Protein AF-A0A3C0FBU6-F1 (afdb_monomer)

Structure (mmCIF, N/CA/C/O backbone):
data_AF-A0A3C0FBU6-F1
#
_entry.id   AF-A0A3C0FBU6-F1
#
loop_
_atom_site.group_PDB
_atom_site.id
_atom_site.type_symbol
_atom_site.label_atom_id
_atom_site.label_alt_id
_atom_site.label_comp_id
_atom_site.label_asym_id
_atom_site.label_entity_id
_atom_site.label_seq_id
_atom_site.pdbx_PDB_ins_code
_atom_site.Cartn_x
_atom_site.Cartn_y
_atom_site.Cartn_z
_atom_site.occupancy
_atom_site.B_iso_or_equiv
_atom_site.auth_seq_id
_atom_site.auth_comp_id
_atom_site.auth_asym_id
_atom_site.auth_atom_id
_atom_site.pdbx_PDB_model_num
ATOM 1 N N . MET A 1 1 ? -13.086 -9.323 20.644 1.00 49.47 1 MET A N 1
ATOM 2 C CA . MET A 1 1 ? -12.479 -10.150 19.572 1.00 49.47 1 MET A CA 1
ATOM 3 C C . MET A 1 1 ? -12.844 -9.673 18.162 1.00 49.47 1 MET A C 1
ATOM 5 O O . MET A 1 1 ? -11.931 -9.467 17.379 1.00 49.47 1 MET A O 1
ATOM 9 N N . ALA A 1 2 ? -14.113 -9.392 17.831 1.00 57.75 2 ALA A N 1
ATOM 10 C CA . ALA A 1 2 ? -14.495 -8.956 16.472 1.00 57.75 2 ALA A CA 1
ATOM 11 C C . ALA A 1 2 ? -13.901 -7.601 16.007 1.00 57.75 2 ALA A C 1
ATOM 13 O O . ALA A 1 2 ? -13.739 -7.383 14.811 1.00 57.75 2 ALA A O 1
ATOM 14 N N . ALA A 1 3 ? -13.576 -6.683 16.925 1.00 58.38 3 ALA A N 1
ATOM 15 C CA . ALA A 1 3 ? -12.950 -5.400 16.582 1.00 58.38 3 ALA A CA 1
ATOM 16 C C . ALA A 1 3 ? -11.518 -5.570 16.037 1.00 58.38 3 ALA A C 1
ATOM 18 O O . ALA A 1 3 ? -11.194 -4.990 15.008 1.00 58.38 3 ALA A O 1
ATOM 19 N N . ALA A 1 4 ? -10.718 -6.448 16.654 1.00 62.53 4 ALA A N 1
ATOM 20 C CA . ALA A 1 4 ? -9.330 -6.696 16.260 1.00 62.53 4 ALA A CA 1
ATOM 21 C C . ALA A 1 4 ? -9.211 -7.248 14.830 1.00 62.53 4 ALA A C 1
ATOM 23 O O . ALA A 1 4 ? -8.331 -6.834 14.081 1.00 62.53 4 ALA A O 1
ATOM 24 N N . GLY A 1 5 ? -10.138 -8.125 14.423 1.00 71.81 5 GLY A N 1
ATOM 25 C CA . GLY A 1 5 ? -10.158 -8.663 13.060 1.00 71.81 5 GLY A CA 1
ATOM 26 C C . GLY A 1 5 ? -10.361 -7.581 11.997 1.00 71.81 5 GLY A C 1
ATOM 27 O O . GLY A 1 5 ? -9.699 -7.605 10.967 1.00 71.81 5 GLY A O 1
ATOM 28 N N . ARG A 1 6 ? -11.213 -6.584 12.268 1.00 72.94 6 ARG A N 1
ATOM 29 C CA . ARG A 1 6 ? -11.495 -5.489 11.326 1.00 72.94 6 ARG A CA 1
ATOM 30 C C . ARG A 1 6 ? -10.335 -4.506 11.243 1.00 72.94 6 ARG A C 1
ATOM 32 O O . ARG A 1 6 ? -9.970 -4.112 10.143 1.00 72.94 6 ARG A O 1
ATOM 39 N N . THR A 1 7 ? -9.718 -4.172 12.376 1.00 74.31 7 THR A N 1
ATOM 40 C CA . THR A 1 7 ? -8.506 -3.342 12.401 1.00 74.31 7 THR A CA 1
ATOM 41 C C . THR A 1 7 ? -7.377 -3.997 11.607 1.00 74.31 7 THR A C 1
ATOM 43 O O . THR A 1 7 ? -6.752 -3.335 10.782 1.00 74.31 7 THR A O 1
ATOM 46 N N . LEU A 1 8 ? -7.179 -5.312 11.764 1.00 77.19 8 LEU A N 1
ATOM 47 C CA . LEU A 1 8 ? -6.185 -6.061 10.995 1.00 77.19 8 LEU A CA 1
ATOM 48 C C . LEU A 1 8 ? -6.493 -6.048 9.491 1.00 77.19 8 LEU A C 1
ATOM 50 O O . LEU A 1 8 ? -5.592 -5.820 8.691 1.00 77.19 8 LEU A O 1
ATOM 54 N N . THR A 1 9 ? -7.755 -6.242 9.092 1.00 79.25 9 THR A N 1
ATOM 55 C CA . THR A 1 9 ? -8.147 -6.155 7.676 1.00 79.25 9 THR A CA 1
ATOM 56 C C . THR A 1 9 ? -7.857 -4.773 7.097 1.00 79.25 9 THR A C 1
ATOM 58 O O . THR A 1 9 ? -7.271 -4.682 6.023 1.00 79.25 9 THR A O 1
ATOM 61 N N . GLY A 1 10 ? -8.224 -3.700 7.803 1.00 79.25 10 GLY A N 1
ATOM 62 C CA . GLY A 1 10 ? -7.951 -2.331 7.360 1.00 79.25 10 GLY A CA 1
ATOM 63 C C . GLY A 1 10 ? -6.454 -2.064 7.202 1.00 79.25 10 GLY A C 1
ATOM 64 O O . GLY A 1 10 ? -6.040 -1.497 6.194 1.00 79.25 10 GLY A O 1
ATOM 65 N N . LEU A 1 11 ? -5.647 -2.547 8.150 1.00 79.06 11 LEU A N 1
ATOM 66 C CA . LEU A 1 11 ? -4.192 -2.421 8.119 1.00 79.06 11 LEU A CA 1
ATOM 67 C C . LEU A 1 11 ? -3.572 -3.157 6.925 1.00 79.06 11 LEU A C 1
ATOM 69 O O . LEU A 1 11 ? -2.786 -2.572 6.187 1.00 79.06 11 LEU A O 1
ATOM 73 N N . VAL A 1 12 ? -3.955 -4.417 6.705 1.00 84.25 12 VAL A N 1
ATOM 74 C CA . VAL A 1 12 ? -3.455 -5.221 5.578 1.00 84.25 12 VAL A CA 1
ATOM 75 C C . VAL A 1 12 ? -3.825 -4.575 4.245 1.00 84.25 12 VAL A C 1
ATOM 77 O O . VAL A 1 12 ? -2.994 -4.514 3.345 1.00 84.25 12 VAL A O 1
ATOM 80 N N . MET A 1 13 ? -5.047 -4.049 4.121 1.00 83.50 13 MET A N 1
ATOM 81 C CA . MET A 1 13 ? -5.484 -3.362 2.904 1.00 83.50 13 MET A CA 1
ATOM 82 C C . MET A 1 13 ? -4.716 -2.057 2.676 1.00 83.50 13 MET A C 1
ATOM 84 O O . MET A 1 13 ? -4.340 -1.766 1.544 1.00 83.50 13 MET A O 1
ATOM 88 N N . ALA A 1 14 ? -4.435 -1.290 3.732 1.00 79.88 14 ALA A N 1
ATOM 89 C CA . ALA A 1 14 ? -3.639 -0.070 3.624 1.00 79.88 14 ALA A CA 1
ATOM 90 C C . ALA A 1 14 ? -2.191 -0.370 3.203 1.00 79.88 14 ALA A C 1
ATOM 92 O O . ALA A 1 14 ? -1.672 0.295 2.306 1.00 79.88 14 ALA A O 1
ATOM 93 N N . GLN A 1 15 ? -1.575 -1.395 3.801 1.00 83.06 15 GLN A N 1
ATOM 94 C CA . GLN A 1 15 ? -0.219 -1.830 3.467 1.00 83.06 15 GLN A CA 1
ATOM 95 C C . GLN A 1 15 ? -0.138 -2.329 2.021 1.00 83.06 15 GLN A C 1
ATOM 97 O O . GLN A 1 15 ? 0.668 -1.829 1.244 1.00 83.06 15 GLN A O 1
ATOM 102 N N . ALA A 1 16 ? -1.043 -3.227 1.620 1.00 84.06 16 ALA A N 1
ATOM 103 C CA . ALA A 1 16 ? -1.099 -3.728 0.248 1.00 84.06 16 ALA A CA 1
ATOM 104 C C . ALA A 1 16 ? -1.327 -2.598 -0.772 1.00 84.06 16 ALA A C 1
ATOM 106 O O . ALA A 1 16 ? -0.729 -2.594 -1.845 1.00 84.06 16 ALA A O 1
ATOM 107 N N . GLY A 1 17 ? -2.167 -1.612 -0.438 1.00 84.44 17 GLY A N 1
ATOM 108 C CA . GLY A 1 17 ? -2.376 -0.429 -1.273 1.00 84.44 17 GLY A CA 1
ATOM 109 C C . GLY A 1 17 ? -1.098 0.385 -1.477 1.00 84.44 17 GLY A C 1
ATOM 110 O O . GLY A 1 17 ? -0.824 0.805 -2.605 1.00 84.44 17 GLY A O 1
ATOM 111 N N . ALA A 1 18 ? -0.309 0.562 -0.413 1.00 82.44 18 ALA A N 1
ATOM 112 C CA . ALA A 1 18 ? 0.968 1.272 -0.444 1.00 82.44 18 ALA A CA 1
ATOM 113 C C . ALA A 1 18 ? 2.036 0.525 -1.248 1.00 82.44 18 ALA A C 1
ATOM 115 O O . ALA A 1 18 ? 2.711 1.144 -2.070 1.00 82.44 18 ALA A O 1
ATOM 116 N N . ASP A 1 19 ? 2.139 -0.793 -1.072 1.00 86.69 19 ASP A N 1
ATOM 117 C CA . ASP A 1 19 ? 3.102 -1.628 -1.795 1.00 86.69 19 ASP A CA 1
ATOM 118 C C . ASP A 1 19 ? 2.799 -1.629 -3.305 1.00 86.69 19 ASP A C 1
ATOM 120 O O . ASP A 1 19 ? 3.688 -1.405 -4.124 1.00 86.69 19 ASP A O 1
ATOM 124 N N . LEU A 1 20 ? 1.522 -1.757 -3.693 1.00 86.81 20 LEU A N 1
ATOM 125 C CA . LEU A 1 20 ? 1.110 -1.659 -5.100 1.00 86.81 20 LEU A CA 1
ATOM 126 C C . LEU A 1 20 ? 1.323 -0.249 -5.676 1.00 86.81 20 LEU A C 1
ATOM 128 O O . LEU A 1 20 ? 1.661 -0.101 -6.850 1.00 86.81 20 LEU A O 1
ATOM 132 N N . ALA A 1 21 ? 1.119 0.802 -4.874 1.00 84.75 21 ALA A N 1
ATOM 133 C CA . ALA A 1 21 ? 1.421 2.167 -5.302 1.00 84.75 21 ALA A CA 1
ATOM 134 C C . ALA A 1 21 ? 2.926 2.357 -5.527 1.00 84.75 21 ALA A C 1
ATOM 136 O O . ALA A 1 21 ? 3.310 3.001 -6.500 1.00 84.75 21 ALA A O 1
ATOM 137 N N . ASN A 1 22 ? 3.766 1.801 -4.649 1.00 85.75 22 ASN A N 1
ATOM 138 C CA . ASN A 1 22 ? 5.221 1.825 -4.782 1.00 85.75 22 ASN A CA 1
ATOM 139 C C . ASN A 1 22 ? 5.653 1.145 -6.089 1.00 85.75 22 ASN A C 1
ATOM 141 O O . ASN A 1 22 ? 6.236 1.814 -6.941 1.00 85.75 22 ASN A O 1
ATOM 145 N N . ASP A 1 23 ? 5.212 -0.098 -6.315 1.00 86.81 23 ASP A N 1
ATOM 146 C CA . ASP A 1 23 ? 5.471 -0.828 -7.560 1.00 86.81 23 ASP A CA 1
ATOM 147 C C . ASP A 1 23 ? 5.084 0.001 -8.789 1.00 86.81 23 ASP A C 1
ATOM 149 O O . ASP A 1 23 ? 5.847 0.108 -9.746 1.00 86.81 23 ASP A O 1
ATOM 153 N N . TYR A 1 24 ? 3.906 0.633 -8.778 1.00 88.44 24 TYR A N 1
ATOM 154 C CA . TYR A 1 24 ? 3.481 1.477 -9.891 1.00 88.44 24 TYR A CA 1
ATOM 155 C C . TYR A 1 24 ? 4.319 2.752 -10.049 1.00 88.44 24 TYR A C 1
ATOM 157 O O . TYR A 1 24 ? 4.544 3.189 -11.174 1.00 88.44 24 TYR A O 1
ATOM 165 N N . HIS A 1 25 ? 4.748 3.406 -8.975 1.00 84.25 25 HIS A N 1
ATOM 166 C CA . HIS A 1 25 ? 5.435 4.696 -9.075 1.00 84.25 25 HIS A CA 1
ATOM 167 C C . HIS A 1 25 ? 6.935 4.581 -9.348 1.00 84.25 25 HIS A C 1
ATOM 169 O O . HIS A 1 25 ? 7.481 5.500 -9.970 1.00 84.25 25 HIS A O 1
ATOM 175 N N . ASP A 1 26 ? 7.555 3.471 -8.948 1.00 84.69 26 ASP A N 1
ATOM 176 C CA . ASP A 1 26 ? 8.996 3.249 -9.066 1.00 84.69 26 ASP A CA 1
ATOM 177 C C . ASP A 1 26 ? 9.374 2.215 -10.150 1.00 84.69 26 ASP A C 1
ATOM 179 O O . ASP A 1 26 ? 10.550 2.121 -10.494 1.00 84.69 26 ASP A O 1
ATOM 183 N N . HIS A 1 27 ? 8.411 1.558 -10.828 1.00 85.88 27 HIS A N 1
ATOM 184 C CA . HIS A 1 27 ? 8.700 0.553 -11.878 1.00 85.88 27 HIS A CA 1
ATOM 185 C C . HIS A 1 27 ? 9.693 0.990 -12.968 1.00 85.88 27 HIS A C 1
ATOM 187 O O . HIS A 1 27 ? 10.383 0.142 -13.531 1.00 85.88 27 HIS A O 1
ATOM 193 N N . GLN A 1 28 ? 9.749 2.281 -13.317 1.00 85.00 28 GLN A N 1
ATOM 194 C CA . GLN A 1 28 ? 10.692 2.792 -14.320 1.00 85.00 28 GLN A CA 1
ATOM 195 C C . GLN A 1 28 ? 12.132 2.830 -13.795 1.00 85.00 28 GLN A C 1
ATOM 197 O O . GLN A 1 28 ? 13.060 2.526 -14.543 1.00 85.00 28 GLN A O 1
ATOM 202 N N . ASP A 1 29 ? 12.306 3.173 -12.519 1.00 82.75 29 ASP A N 1
ATOM 203 C CA . ASP A 1 29 ? 13.608 3.224 -11.853 1.00 82.75 29 ASP A CA 1
ATOM 204 C C . ASP A 1 29 ? 14.063 1.801 -11.468 1.00 82.75 29 ASP A C 1
ATOM 206 O O . ASP A 1 29 ? 15.234 1.446 -11.612 1.00 82.75 29 ASP A O 1
ATOM 210 N N . ASP A 1 30 ? 13.123 0.934 -11.086 1.00 84.19 30 ASP A N 1
ATOM 211 C CA . ASP A 1 30 ? 13.391 -0.460 -10.722 1.00 84.19 30 ASP A CA 1
ATOM 212 C C . ASP A 1 30 ? 13.811 -1.330 -11.916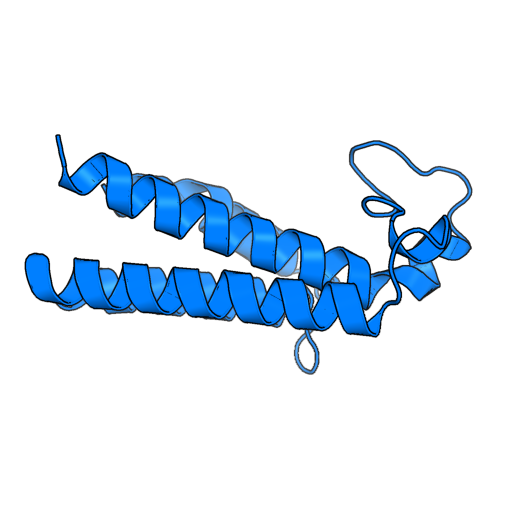 1.00 84.19 30 ASP A C 1
ATOM 214 O O . ASP A 1 30 ? 14.558 -2.301 -11.751 1.00 84.19 30 ASP A O 1
ATOM 218 N N . VAL A 1 31 ? 13.373 -0.984 -13.135 1.00 85.38 31 VAL A N 1
ATOM 219 C CA . VAL A 1 31 ? 13.738 -1.727 -14.353 1.00 85.38 31 VAL A CA 1
ATOM 220 C C . VAL A 1 31 ? 15.241 -1.671 -14.627 1.00 85.38 31 VAL A C 1
ATOM 222 O O . VAL A 1 31 ? 15.802 -2.629 -15.157 1.00 85.38 31 VAL A O 1
ATOM 225 N N . VAL A 1 32 ? 15.893 -0.565 -14.253 1.00 85.44 32 VAL A N 1
ATOM 226 C CA . VAL A 1 32 ? 17.328 -0.340 -14.467 1.00 85.44 32 VAL A CA 1
ATOM 227 C C . VAL A 1 32 ? 18.178 -0.681 -13.243 1.00 85.44 32 VAL A C 1
ATOM 229 O O . VAL A 1 32 ? 19.395 -0.555 -13.325 1.00 85.44 32 VAL A O 1
ATOM 232 N N . ASN A 1 33 ? 17.582 -1.121 -12.128 1.00 82.75 33 ASN A N 1
ATOM 233 C CA . ASN A 1 33 ? 18.317 -1.491 -10.918 1.00 82.75 33 ASN A CA 1
ATOM 234 C C . ASN A 1 33 ? 18.952 -2.895 -11.060 1.00 82.75 33 ASN A C 1
ATOM 236 O O . ASN A 1 33 ? 18.229 -3.898 -11.037 1.00 82.75 33 ASN A O 1
ATOM 240 N N . PRO A 1 34 ? 20.295 -3.006 -11.157 1.00 77.50 34 PRO A N 1
ATOM 241 C CA . PRO A 1 34 ? 20.971 -4.294 -11.294 1.00 77.50 34 PRO A CA 1
ATOM 242 C C . PRO A 1 34 ? 21.122 -5.046 -9.959 1.00 77.50 34 PRO A C 1
ATOM 244 O O . PRO A 1 34 ? 21.407 -6.239 -9.971 1.00 77.50 34 PRO A O 1
ATOM 247 N N . ASN A 1 35 ? 20.928 -4.371 -8.819 1.00 84.56 35 ASN A N 1
ATOM 248 C CA . ASN A 1 35 ? 21.148 -4.899 -7.469 1.00 84.56 35 ASN A CA 1
ATOM 249 C C . ASN A 1 35 ? 19.828 -5.036 -6.692 1.00 84.56 35 ASN A C 1
ATOM 251 O O . ASN A 1 35 ? 19.754 -4.656 -5.521 1.00 84.56 35 ASN A O 1
ATOM 255 N N . TYR A 1 36 ? 18.778 -5.533 -7.354 1.00 81.75 36 TYR A N 1
ATOM 256 C CA . TYR A 1 36 ? 17.470 -5.699 -6.722 1.00 81.75 36 TYR A CA 1
ATOM 257 C C . TYR A 1 36 ? 17.501 -6.764 -5.608 1.00 81.75 36 TYR A C 1
ATOM 259 O O . TYR A 1 36 ? 18.273 -7.724 -5.653 1.00 81.75 36 TYR A O 1
ATOM 267 N N . SER A 1 37 ? 16.648 -6.615 -4.598 1.00 81.94 37 SER A N 1
ATOM 268 C CA . SER A 1 37 ? 16.534 -7.544 -3.467 1.00 81.94 37 SER A CA 1
ATOM 269 C C . SER A 1 37 ? 15.093 -7.581 -2.943 1.00 81.94 37 SER A C 1
ATOM 271 O O . SER A 1 37 ? 14.286 -6.749 -3.336 1.00 81.94 37 SER A O 1
ATOM 273 N N . PRO A 1 38 ? 14.731 -8.464 -1.997 1.00 76.62 38 PRO A N 1
ATOM 274 C CA . PRO A 1 38 ? 13.411 -8.404 -1.360 1.00 76.62 38 PRO A CA 1
ATOM 275 C C . PRO A 1 38 ? 13.088 -7.060 -0.679 1.00 76.62 38 PRO A C 1
ATOM 277 O O . PRO A 1 38 ? 11.941 -6.827 -0.313 1.00 76.62 38 PRO A O 1
ATOM 280 N N . PHE A 1 39 ? 14.089 -6.192 -0.492 1.00 73.56 39 PHE A N 1
ATOM 281 C CA . PHE A 1 39 ? 13.963 -4.892 0.163 1.00 73.56 39 PHE A CA 1
ATOM 282 C C . PHE A 1 39 ? 14.124 -3.696 -0.795 1.00 73.56 39 PHE A C 1
ATOM 284 O O . PHE A 1 39 ? 13.985 -2.560 -0.352 1.00 73.56 39 PHE A O 1
ATOM 291 N N . ASN A 1 40 ? 14.453 -3.909 -2.079 1.00 76.94 40 ASN A N 1
ATOM 292 C CA . ASN A 1 40 ? 14.578 -2.838 -3.077 1.00 76.94 40 ASN A CA 1
ATOM 293 C C . ASN A 1 40 ? 14.311 -3.355 -4.510 1.00 76.94 40 ASN A C 1
ATOM 295 O O . ASN A 1 40 ? 14.577 -4.515 -4.812 1.00 76.94 40 ASN A O 1
ATOM 299 N N . GLY A 1 41 ? 13.824 -2.504 -5.417 1.00 77.56 41 GLY A N 1
ATOM 300 C CA . GLY A 1 41 ? 13.509 -2.924 -6.792 1.00 77.56 41 GLY A CA 1
ATOM 301 C C . GLY A 1 41 ? 12.068 -3.407 -7.019 1.00 77.56 41 GLY A C 1
ATOM 302 O O . GLY A 1 41 ? 11.813 -4.046 -8.043 1.00 77.56 41 GLY A O 1
ATOM 303 N N . GLY A 1 42 ? 11.167 -3.148 -6.063 1.00 83.62 42 GLY A N 1
ATOM 304 C CA . GLY A 1 42 ? 9.750 -3.522 -6.118 1.00 83.62 42 GLY A CA 1
ATOM 305 C C . GLY A 1 42 ? 9.493 -5.034 -6.134 1.00 83.62 42 GLY A C 1
ATOM 306 O O . GLY A 1 42 ? 10.405 -5.861 -6.085 1.00 83.62 42 GLY A O 1
ATOM 307 N N . SER A 1 43 ? 8.225 -5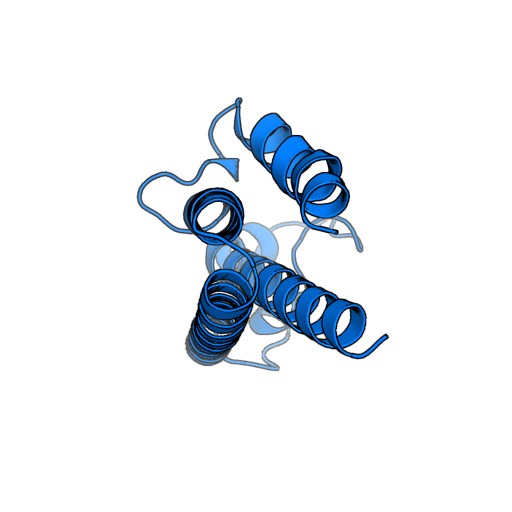.431 -6.252 1.00 86.19 43 SER A N 1
ATOM 308 C CA . SER A 1 43 ? 7.838 -6.842 -6.426 1.00 86.19 43 SER A CA 1
ATOM 309 C C . SER A 1 43 ? 8.222 -7.408 -7.798 1.00 86.19 43 SER A C 1
ATOM 311 O O . SER A 1 43 ? 8.126 -8.614 -8.032 1.00 86.19 43 SER A O 1
ATOM 313 N N . ARG A 1 44 ? 8.603 -6.521 -8.725 1.00 88.19 44 ARG A N 1
ATOM 314 C CA . ARG A 1 44 ? 8.867 -6.788 -10.144 1.00 88.19 44 ARG A CA 1
ATOM 315 C C . ARG A 1 44 ? 7.672 -7.323 -10.934 1.00 88.19 44 ARG A C 1
ATOM 317 O O . ARG A 1 44 ? 7.834 -7.654 -12.102 1.00 88.19 44 ARG A O 1
ATOM 324 N N . VAL A 1 45 ? 6.452 -7.327 -10.390 1.00 90.56 45 VAL A N 1
ATOM 325 C CA . VAL A 1 45 ? 5.264 -7.843 -11.101 1.00 90.56 45 VAL A CA 1
ATOM 326 C C . VAL A 1 45 ? 4.978 -7.109 -12.423 1.00 90.56 45 VAL A C 1
ATOM 328 O O . VAL A 1 45 ? 4.513 -7.726 -13.384 1.00 90.56 45 VAL A O 1
ATOM 331 N N . ILE A 1 46 ? 5.297 -5.809 -12.485 1.00 90.50 46 ILE A N 1
ATOM 332 C CA . ILE A 1 46 ? 5.215 -4.984 -13.703 1.00 90.50 46 ILE A CA 1
ATOM 333 C C . ILE A 1 46 ? 6.388 -5.288 -14.643 1.00 90.50 46 ILE A C 1
ATOM 335 O O . ILE A 1 46 ? 6.194 -5.408 -15.851 1.00 90.50 46 ILE A O 1
ATOM 339 N N . ILE A 1 47 ? 7.597 -5.432 -14.092 1.00 89.06 47 ILE A N 1
ATOM 340 C CA . ILE A 1 47 ? 8.841 -5.643 -14.849 1.00 89.06 47 ILE A CA 1
ATOM 341 C C . ILE A 1 47 ? 8.841 -7.013 -15.536 1.00 89.06 47 ILE A C 1
ATOM 343 O O . ILE A 1 47 ? 9.199 -7.124 -16.705 1.00 89.06 47 ILE A O 1
ATOM 347 N N . ASP A 1 48 ? 8.362 -8.037 -14.836 1.00 91.00 48 ASP A N 1
ATOM 348 C CA . ASP A 1 48 ? 8.220 -9.406 -15.333 1.00 91.00 48 ASP A CA 1
ATOM 349 C C . ASP A 1 48 ? 7.027 -9.563 -16.298 1.00 91.00 48 ASP A C 1
ATOM 351 O O . ASP A 1 48 ? 6.749 -10.665 -16.773 1.00 91.00 48 ASP A O 1
ATOM 355 N N . GLY A 1 49 ? 6.271 -8.489 -16.562 1.00 90.06 49 GLY A N 1
ATOM 356 C CA . GLY A 1 49 ? 5.128 -8.491 -17.477 1.00 90.06 49 GLY A CA 1
ATOM 357 C C . GLY A 1 49 ? 3.917 -9.295 -16.991 1.00 90.06 49 GLY A C 1
ATOM 358 O O . GLY A 1 49 ? 3.033 -9.602 -17.791 1.00 90.06 49 GLY A O 1
ATOM 359 N N . ARG A 1 50 ? 3.851 -9.642 -15.698 1.00 92.50 50 ARG A N 1
ATOM 360 C CA . ARG A 1 50 ? 2.742 -10.424 -15.120 1.00 92.50 50 ARG A CA 1
ATOM 361 C C . ARG A 1 50 ? 1.467 -9.603 -14.970 1.00 92.50 50 ARG A C 1
ATOM 363 O O . ARG A 1 50 ? 0.376 -10.147 -15.110 1.00 92.50 50 ARG A O 1
ATOM 370 N N . LEU A 1 51 ? 1.608 -8.311 -14.680 1.00 92.19 51 LEU A N 1
ATOM 371 C CA . LEU A 1 51 ? 0.516 -7.341 -14.628 1.00 92.19 51 LEU A CA 1
ATOM 372 C C . LEU A 1 51 ? 0.922 -6.063 -15.355 1.00 92.19 51 LEU A C 1
ATOM 374 O O . LEU A 1 51 ? 2.073 -5.630 -15.302 1.00 92.19 51 LEU A O 1
ATOM 378 N N . ARG A 1 52 ? -0.041 -5.407 -16.001 1.00 92.88 52 ARG A N 1
ATOM 379 C CA . ARG A 1 52 ? 0.160 -4.070 -16.567 1.00 92.88 52 ARG A CA 1
ATOM 380 C C . ARG A 1 52 ? 0.249 -3.051 -15.434 1.00 92.88 52 ARG A C 1
ATOM 382 O O . ARG A 1 52 ? -0.481 -3.150 -14.450 1.00 92.88 52 ARG A O 1
ATOM 389 N N . ALA A 1 53 ? 1.033 -1.990 -15.616 1.00 90.12 53 ALA A N 1
ATOM 390 C CA . ALA A 1 53 ? 1.125 -0.902 -14.636 1.00 90.12 53 ALA A CA 1
ATOM 391 C C . ALA A 1 53 ? -0.267 -0.343 -14.251 1.00 90.12 53 ALA A C 1
ATOM 393 O O . ALA A 1 53 ? -0.580 -0.164 -13.077 1.00 90.12 53 ALA A O 1
ATOM 394 N N . GLY A 1 54 ? -1.171 -0.179 -15.224 1.00 88.62 54 GLY A N 1
ATOM 395 C CA . GLY A 1 54 ? -2.550 0.250 -14.957 1.00 88.62 54 GLY A CA 1
ATOM 396 C C . GLY A 1 54 ? -3.412 -0.759 -14.176 1.00 88.62 54 GLY A C 1
ATOM 397 O O . GLY A 1 54 ? -4.409 -0.374 -13.569 1.00 88.62 54 GLY A O 1
ATOM 398 N N . GLU A 1 55 ? -3.080 -2.052 -14.177 1.00 90.88 55 GLU A N 1
ATOM 399 C CA . GLU A 1 55 ? -3.734 -3.059 -13.323 1.00 90.88 55 GLU A CA 1
ATOM 400 C C . GLU A 1 55 ? -3.266 -2.932 -11.878 1.00 90.88 55 GLU A C 1
ATOM 402 O O . GLU A 1 55 ? -4.099 -2.881 -10.975 1.00 90.88 55 GLU A O 1
ATOM 407 N N . VAL A 1 56 ? -1.958 -2.773 -11.678 1.00 91.50 56 VAL A N 1
ATOM 408 C CA . VAL A 1 56 ? -1.357 -2.552 -10.357 1.00 91.50 56 VAL A CA 1
ATOM 409 C C . VAL A 1 56 ? -1.891 -1.267 -9.721 1.00 91.50 56 VAL A C 1
ATOM 411 O O . VAL A 1 56 ? -2.327 -1.286 -8.570 1.00 91.50 56 VAL A O 1
ATOM 414 N N . LEU A 1 57 ? -1.992 -0.176 -10.489 1.00 89.19 57 LEU A N 1
ATOM 415 C CA . LEU A 1 57 ? -2.557 1.082 -9.996 1.00 89.19 57 LEU A CA 1
ATOM 416 C C . LEU A 1 57 ? -4.026 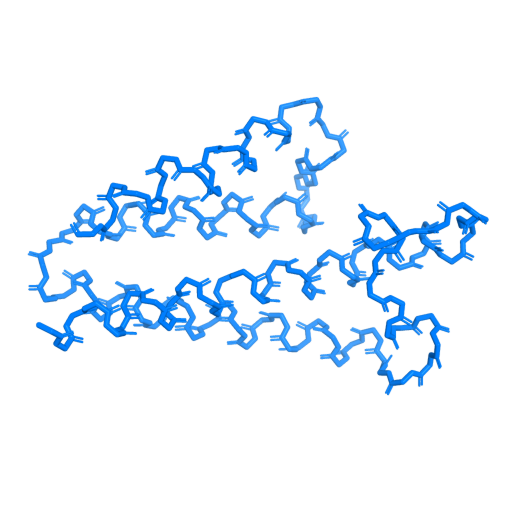0.942 -9.572 1.00 89.19 57 LEU A C 1
ATOM 418 O O . LEU A 1 57 ? -4.424 1.468 -8.532 1.00 89.19 57 LEU A O 1
ATOM 422 N N . ARG A 1 58 ? -4.847 0.228 -10.354 1.00 88.38 58 ARG A N 1
ATOM 423 C CA . ARG A 1 58 ? -6.254 -0.036 -9.997 1.00 88.38 58 ARG A CA 1
ATOM 424 C C . ARG A 1 58 ? -6.368 -0.910 -8.749 1.00 88.38 58 ARG A C 1
ATOM 426 O O . ARG A 1 58 ? -7.244 -0.661 -7.920 1.00 88.38 58 ARG A O 1
ATOM 433 N N . GLY A 1 59 ? -5.475 -1.887 -8.595 1.00 89.00 59 GLY A N 1
ATOM 434 C CA . GLY A 1 59 ? -5.357 -2.695 -7.382 1.00 89.00 59 GLY A CA 1
ATOM 435 C C . GLY A 1 59 ? -5.044 -1.833 -6.159 1.00 89.00 59 GLY A C 1
ATOM 436 O O . GLY A 1 59 ? -5.774 -1.895 -5.175 1.00 89.00 59 GLY A O 1
ATOM 437 N N . SER A 1 60 ? -4.051 -0.943 -6.265 1.00 86.69 60 SER A N 1
ATOM 438 C CA . SER A 1 60 ? -3.692 0.004 -5.201 1.00 86.69 60 SER A CA 1
ATOM 439 C C . SER A 1 60 ? -4.885 0.858 -4.753 1.00 86.69 60 SER A C 1
ATOM 441 O O . SER A 1 60 ? -5.212 0.893 -3.566 1.00 86.69 60 SER A O 1
ATOM 443 N N . HIS A 1 61 ? -5.609 1.472 -5.698 1.00 84.75 61 HIS A N 1
ATOM 444 C CA . HIS A 1 61 ? -6.799 2.275 -5.385 1.00 84.75 61 HIS A CA 1
ATOM 445 C C . HIS A 1 61 ? -7.906 1.448 -4.723 1.00 84.75 61 HIS A C 1
ATOM 447 O O . HIS A 1 61 ? -8.583 1.936 -3.820 1.00 84.75 61 HIS A O 1
ATOM 453 N N . SER A 1 62 ? -8.083 0.196 -5.148 1.00 88.00 62 SER A N 1
ATOM 454 C CA . SER A 1 62 ? -9.083 -0.708 -4.571 1.00 88.00 62 SER A CA 1
ATOM 455 C C . SER A 1 62 ? -8.736 -1.067 -3.123 1.00 88.00 62 SER A C 1
ATOM 457 O O . SER A 1 62 ? -9.595 -0.994 -2.246 1.00 88.00 62 SER A O 1
ATOM 459 N N . CYS A 1 63 ? -7.466 -1.379 -2.851 1.00 84.69 63 CYS A N 1
ATOM 460 C CA . CYS A 1 63 ? -6.956 -1.649 -1.508 1.00 84.69 63 CYS A CA 1
ATOM 461 C C . CYS A 1 63 ? -7.092 -0.427 -0.588 1.00 84.69 63 CYS A C 1
ATOM 463 O O . CYS A 1 63 ? -7.640 -0.544 0.510 1.00 84.69 63 CYS A O 1
ATOM 465 N N . TYR A 1 64 ? -6.700 0.764 -1.052 1.00 80.88 64 TYR A N 1
ATOM 466 C CA . TYR A 1 64 ? -6.900 1.996 -0.288 1.00 80.88 64 TYR A CA 1
ATOM 467 C C . TYR A 1 64 ? -8.380 2.304 -0.046 1.00 80.88 64 TYR A C 1
ATOM 469 O O . TYR A 1 64 ? -8.746 2.673 1.068 1.00 80.88 64 TYR A O 1
ATOM 477 N N . GLY A 1 65 ? -9.248 2.100 -1.040 1.00 81.88 65 GLY A N 1
ATOM 478 C CA . GLY A 1 65 ? -10.693 2.270 -0.886 1.00 81.88 65 GLY A CA 1
ATOM 479 C C . GLY A 1 65 ? -11.271 1.362 0.202 1.00 81.88 65 GLY A C 1
ATOM 480 O O . GLY A 1 65 ? -12.013 1.827 1.067 1.00 81.88 65 GLY A O 1
ATOM 481 N N . LEU A 1 66 ? -10.877 0.086 0.223 1.00 83.94 66 LEU A N 1
ATOM 482 C CA . LEU A 1 66 ? -11.276 -0.853 1.276 1.00 83.94 66 LEU A CA 1
ATOM 483 C C . LEU A 1 66 ? -10.731 -0.444 2.649 1.00 83.94 66 LEU A C 1
ATOM 485 O O . LEU A 1 66 ? -11.469 -0.500 3.633 1.00 83.94 66 LEU A O 1
ATOM 489 N N . ALA A 1 67 ? -9.481 0.015 2.727 1.00 80.00 67 ALA A N 1
ATOM 490 C CA . ALA A 1 67 ? -8.897 0.512 3.970 1.00 80.00 67 ALA A CA 1
ATOM 491 C C . ALA A 1 67 ? -9.661 1.732 4.520 1.00 80.00 67 ALA A C 1
ATOM 493 O O . ALA A 1 67 ? -9.963 1.773 5.713 1.00 80.00 67 ALA A O 1
ATOM 494 N N . VAL A 1 68 ? -10.056 2.678 3.655 1.00 80.75 68 VAL A N 1
ATOM 495 C CA . VAL A 1 68 ? -10.907 3.821 4.029 1.00 80.75 68 VAL A CA 1
ATOM 496 C C . VAL A 1 68 ? -12.261 3.344 4.553 1.00 80.75 68 VAL A C 1
ATOM 498 O O . VAL A 1 68 ? -12.689 3.793 5.614 1.00 80.75 68 VAL A O 1
ATOM 501 N N . LEU A 1 69 ? -12.930 2.418 3.859 1.00 84.12 69 LEU A N 1
ATOM 502 C CA . LEU A 1 69 ? -14.233 1.897 4.289 1.00 84.12 69 LEU A CA 1
ATOM 503 C C . LEU A 1 69 ? -14.155 1.231 5.668 1.00 84.12 69 LEU A C 1
ATOM 505 O O . LEU A 1 69 ? -15.012 1.466 6.522 1.00 84.12 69 LEU A O 1
ATOM 509 N N . VAL A 1 70 ? -13.107 0.442 5.912 1.00 82.31 70 VAL A N 1
ATOM 510 C CA . VAL A 1 70 ? -12.867 -0.183 7.218 1.00 82.31 70 VAL A CA 1
ATOM 511 C C . VAL A 1 70 ? -12.558 0.870 8.287 1.00 82.31 70 VAL A C 1
ATOM 513 O O . VAL A 1 70 ? -13.108 0.793 9.386 1.00 82.31 70 VAL A O 1
ATOM 516 N N . GLY A 1 71 ? -11.744 1.880 7.971 1.00 75.31 71 GLY A N 1
ATOM 517 C CA . GLY A 1 71 ? -11.434 2.990 8.876 1.00 75.31 71 GLY A CA 1
ATOM 518 C C . GLY A 1 71 ? -12.673 3.797 9.275 1.00 75.31 71 GLY A C 1
ATOM 519 O O . GLY A 1 71 ? -12.880 4.061 10.459 1.00 75.31 71 GLY A O 1
ATOM 520 N N . LEU A 1 72 ? -13.546 4.117 8.314 1.00 79.50 72 LEU A N 1
ATOM 521 C CA . LEU A 1 72 ? -14.823 4.796 8.560 1.00 79.50 72 LEU A CA 1
ATOM 522 C 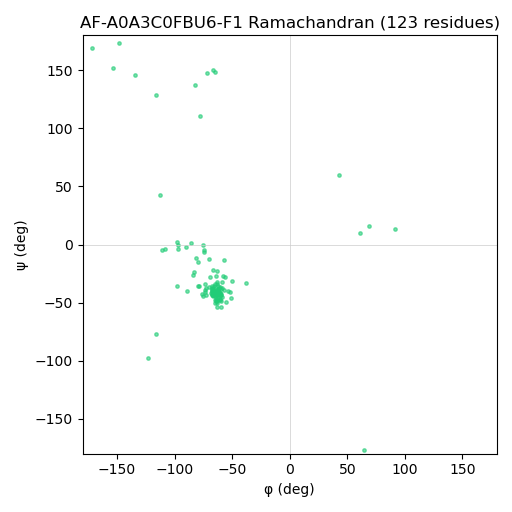C . LEU A 1 72 ? -15.756 3.950 9.434 1.00 79.50 72 LEU A C 1
ATOM 524 O O . LEU A 1 72 ? -16.350 4.464 10.381 1.00 79.50 72 LEU A O 1
ATOM 528 N N . TYR A 1 73 ? -15.847 2.647 9.159 1.00 80.81 73 TYR A N 1
ATOM 529 C CA . TYR A 1 73 ? -16.641 1.726 9.968 1.00 80.81 73 TYR A CA 1
ATOM 530 C C . TYR A 1 73 ? -16.141 1.657 11.421 1.00 80.81 73 TYR A C 1
ATOM 532 O O . TYR A 1 73 ? -16.938 1.693 12.358 1.00 80.81 73 TYR A O 1
ATOM 540 N N . LEU A 1 74 ? -14.823 1.606 11.633 1.00 75.88 74 LEU A N 1
ATOM 541 C CA . LEU A 1 74 ? -14.232 1.603 12.975 1.00 75.88 74 LEU A CA 1
ATOM 542 C C . LEU A 1 74 ? -14.434 2.932 13.707 1.00 75.88 74 LEU A C 1
ATOM 544 O O . LEU A 1 74 ? -14.747 2.928 14.899 1.00 75.88 74 LEU A O 1
ATOM 548 N N . ALA A 1 75 ? -14.304 4.058 13.006 1.00 78.31 75 ALA A N 1
ATOM 549 C CA . ALA A 1 75 ? -14.561 5.375 13.574 1.00 78.31 75 ALA A CA 1
ATOM 550 C C . ALA A 1 75 ? -16.019 5.534 14.021 1.00 78.31 75 ALA A C 1
ATOM 552 O O . ALA A 1 75 ? -16.272 6.087 15.092 1.00 78.31 75 ALA A O 1
ATOM 553 N N . TRP A 1 76 ? -16.967 4.982 13.255 1.00 77.88 76 TRP A N 1
ATOM 554 C CA . TRP A 1 76 ? -18.380 4.973 13.631 1.00 77.88 76 TRP A CA 1
ATOM 555 C C . TRP A 1 76 ? -18.649 4.170 14.912 1.00 77.88 76 TRP A C 1
ATOM 557 O O . TRP A 1 76 ? -19.496 4.556 15.713 1.00 77.88 76 TRP A O 1
ATOM 567 N N . LEU A 1 77 ? -17.904 3.085 15.145 1.00 78.31 77 LEU A N 1
ATOM 568 C CA . LEU A 1 77 ? -18.061 2.234 16.330 1.00 78.31 77 LEU A CA 1
ATOM 569 C C . LEU A 1 77 ? -17.336 2.738 17.586 1.00 78.31 77 LEU A C 1
ATOM 571 O O . LEU A 1 77 ? -17.676 2.303 18.687 1.00 78.31 77 LEU A O 1
ATOM 575 N N . ARG A 1 78 ? -16.291 3.562 17.443 1.00 77.12 78 ARG A N 1
ATOM 576 C CA . ARG A 1 78 ? -15.409 3.952 18.557 1.00 77.12 78 ARG A CA 1
ATOM 577 C C . ARG A 1 78 ? -15.476 5.444 18.837 1.00 77.12 78 ARG A C 1
ATOM 579 O O . ARG A 1 78 ? -16.071 5.840 19.834 1.00 77.12 78 ARG A O 1
ATOM 586 N N . ASN A 1 79 ? -14.820 6.256 18.014 1.00 75.62 79 ASN A N 1
ATOM 587 C CA . ASN A 1 79 ? -14.800 7.713 18.115 1.00 75.62 79 ASN A CA 1
ATOM 588 C C . ASN A 1 79 ? -14.112 8.334 16.884 1.00 75.62 79 ASN A C 1
ATOM 590 O O . ASN A 1 79 ? -13.442 7.658 16.100 1.00 75.62 79 ASN A O 1
ATOM 594 N N . VAL A 1 80 ? -14.230 9.657 16.761 1.00 76.50 80 VAL A N 1
ATOM 595 C CA . VAL A 1 80 ? -13.624 10.444 15.676 1.00 76.50 80 VAL A CA 1
ATOM 596 C C . VAL A 1 80 ? -12.086 10.407 15.666 1.00 76.50 80 VAL A C 1
ATOM 598 O O . VAL A 1 80 ? -11.490 10.595 14.610 1.00 76.50 80 VAL A O 1
ATOM 601 N N . LEU A 1 81 ? -11.424 10.115 16.796 1.00 71.88 81 LEU A N 1
ATOM 602 C CA . LEU A 1 81 ? -9.955 10.026 16.861 1.00 71.88 81 LEU A CA 1
ATOM 603 C C . LEU A 1 81 ? -9.417 8.907 15.962 1.00 71.88 81 LEU A C 1
ATOM 605 O O . LEU A 1 81 ? -8.392 9.096 15.314 1.00 71.88 81 LEU A O 1
ATOM 609 N N . VAL A 1 82 ? -10.139 7.787 15.843 1.00 69.56 82 VAL A N 1
ATOM 610 C CA . VAL A 1 82 ? -9.795 6.704 14.901 1.00 69.56 82 VAL A CA 1
ATOM 611 C C . VAL A 1 82 ? -9.762 7.216 13.461 1.00 69.56 82 VAL A C 1
ATOM 613 O O . VAL A 1 82 ? -8.892 6.830 12.688 1.00 69.56 82 VAL A O 1
ATOM 616 N N . LEU A 1 83 ? -10.673 8.125 13.110 1.00 69.19 83 LEU A N 1
ATOM 617 C CA . LEU A 1 83 ? -10.757 8.721 11.777 1.00 69.19 83 LEU A CA 1
ATOM 618 C C . LEU A 1 83 ? -9.571 9.659 11.512 1.00 69.19 83 LEU A C 1
ATOM 620 O O . LEU A 1 83 ? -9.039 9.671 10.406 1.00 69.19 83 LEU A O 1
ATOM 624 N N . ILE A 1 84 ? -9.114 10.387 12.537 1.00 70.62 84 ILE A N 1
ATOM 625 C CA . ILE A 1 84 ? -7.922 11.240 12.453 1.00 70.62 84 ILE A CA 1
ATOM 626 C C . ILE A 1 84 ? -6.675 10.381 12.224 1.00 70.62 84 ILE A C 1
ATOM 628 O O . ILE A 1 84 ? -5.939 10.647 11.281 1.00 70.62 84 ILE A O 1
ATOM 632 N N . PHE A 1 85 ? -6.456 9.334 13.026 1.00 68.69 85 PHE A N 1
ATOM 633 C CA . PHE A 1 85 ? -5.285 8.457 12.882 1.00 68.69 85 PHE A CA 1
ATOM 634 C C . PHE A 1 85 ? -5.297 7.648 11.577 1.00 68.69 85 PHE A C 1
ATOM 636 O O . PHE A 1 85 ? -4.281 7.565 10.890 1.00 68.69 85 PHE A O 1
ATOM 643 N N . ALA A 1 86 ? -6.446 7.082 11.197 1.00 68.69 86 ALA A N 1
ATOM 644 C CA . ALA A 1 86 ? -6.579 6.361 9.933 1.00 68.69 86 ALA A CA 1
ATOM 645 C C . ALA A 1 86 ? -6.398 7.305 8.737 1.00 68.69 86 ALA A C 1
ATOM 647 O O . ALA A 1 86 ? -5.712 6.964 7.777 1.00 68.69 86 ALA A O 1
ATOM 648 N N . GLY A 1 87 ? -6.970 8.510 8.806 1.00 69.62 87 GLY A N 1
ATOM 649 C CA . GLY A 1 87 ? -6.849 9.522 7.763 1.00 69.62 87 GLY A CA 1
ATOM 650 C C . GLY A 1 87 ? -5.413 10.003 7.576 1.00 69.62 87 GLY A C 1
ATOM 651 O O . GLY A 1 87 ? -4.931 10.045 6.445 1.00 69.62 87 GLY A O 1
ATOM 652 N N . THR A 1 88 ? -4.700 10.317 8.663 1.00 69.06 88 THR A N 1
ATOM 653 C CA . THR A 1 88 ? -3.297 10.745 8.581 1.00 69.06 88 THR A CA 1
ATOM 654 C C . THR A 1 88 ? -2.399 9.635 8.055 1.00 69.06 88 THR A C 1
ATOM 656 O O . THR A 1 88 ? -1.552 9.924 7.214 1.00 69.06 88 THR A O 1
ATOM 659 N N . GLY A 1 89 ? -2.622 8.382 8.469 1.00 67.06 89 GLY A N 1
ATOM 660 C CA . GLY A 1 89 ? -1.848 7.238 7.987 1.00 67.06 89 GLY A CA 1
ATOM 661 C C . GLY A 1 89 ? -2.080 6.910 6.511 1.00 67.06 89 GLY A C 1
ATOM 662 O O . GLY A 1 89 ? -1.145 6.596 5.773 1.00 67.06 89 GLY A O 1
ATOM 663 N N . LEU A 1 90 ? -3.321 7.030 6.042 1.00 68.06 90 LEU A N 1
ATOM 664 C CA . LEU A 1 90 ? -3.667 6.758 4.647 1.00 68.06 90 LEU A CA 1
ATOM 665 C C . LEU A 1 90 ? -3.164 7.871 3.719 1.00 68.06 90 LEU A C 1
ATOM 667 O O . LEU A 1 90 ? -2.628 7.584 2.651 1.00 68.06 90 LEU A O 1
ATOM 671 N N . LEU A 1 91 ? -3.255 9.132 4.156 1.00 68.00 91 LEU A N 1
ATOM 672 C CA . LEU A 1 91 ? -2.700 10.280 3.435 1.00 68.00 91 LEU A CA 1
ATOM 673 C C . LEU A 1 91 ? -1.172 10.217 3.358 1.00 68.00 91 LEU A C 1
ATOM 675 O O . LEU A 1 91 ? -0.615 10.396 2.277 1.00 68.00 91 LEU A O 1
ATOM 679 N N . SER A 1 92 ? -0.485 9.945 4.470 1.00 66.56 92 SER A N 1
ATOM 680 C CA . SER A 1 92 ? 0.979 9.838 4.479 1.00 66.56 92 SER A CA 1
ATOM 681 C C . SER A 1 92 ? 1.465 8.670 3.617 1.00 66.56 92 SER A C 1
ATOM 683 O O . SER A 1 92 ? 2.413 8.849 2.860 1.00 66.56 92 SER A O 1
ATOM 685 N N . GLY A 1 93 ? 0.788 7.516 3.666 1.00 63.22 93 GLY A N 1
ATOM 686 C CA . GLY A 1 93 ? 1.113 6.344 2.851 1.00 63.22 93 GLY A CA 1
ATOM 687 C C . GLY A 1 93 ? 0.874 6.578 1.360 1.00 63.22 93 GLY A C 1
ATOM 688 O O . GLY A 1 93 ? 1.735 6.266 0.543 1.00 63.22 93 GLY A O 1
ATOM 689 N N . PHE A 1 94 ? -0.251 7.197 0.996 1.00 64.56 94 PHE A N 1
ATOM 690 C CA . PHE A 1 94 ? -0.543 7.526 -0.399 1.00 64.56 94 PHE A CA 1
ATOM 691 C C . PHE A 1 94 ? 0.471 8.535 -0.959 1.00 64.56 94 PHE A C 1
ATOM 693 O O . PHE A 1 94 ? 1.072 8.292 -2.003 1.00 64.56 94 PHE A O 1
ATOM 700 N N . PHE A 1 95 ? 0.742 9.634 -0.245 1.00 65.38 95 PHE A N 1
ATOM 701 C CA . PHE A 1 95 ? 1.712 10.652 -0.674 1.00 65.38 95 PHE A CA 1
ATOM 702 C C . PHE A 1 95 ? 3.184 10.236 -0.520 1.00 65.38 95 PHE A C 1
ATOM 704 O O . PHE A 1 95 ? 4.076 10.963 -0.975 1.00 65.38 95 PHE A O 1
ATOM 711 N N . TYR A 1 96 ? 3.454 9.083 0.099 1.00 60.34 96 TYR A N 1
ATOM 712 C CA . TYR A 1 96 ? 4.791 8.503 0.150 1.00 60.34 96 TYR A CA 1
ATOM 713 C C . TYR A 1 96 ? 5.286 8.145 -1.250 1.00 60.34 96 TYR A C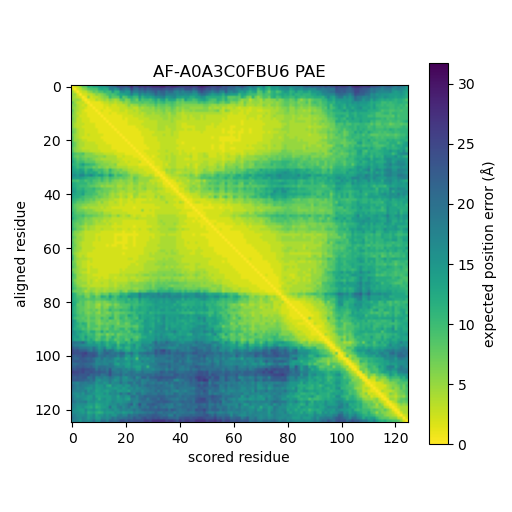 1
ATOM 715 O O . TYR A 1 96 ? 6.323 8.662 -1.680 1.00 60.34 96 TYR A O 1
ATOM 723 N N . SER A 1 97 ? 4.488 7.363 -1.978 1.00 55.22 97 SER A N 1
ATOM 724 C CA . SER A 1 97 ? 4.809 6.893 -3.329 1.00 55.22 97 SER A CA 1
ATOM 725 C C . SER A 1 97 ? 4.147 7.743 -4.423 1.00 55.22 97 SER A C 1
ATOM 727 O O . SER A 1 97 ? 4.759 7.993 -5.464 1.00 55.22 97 SER A O 1
ATOM 729 N N . ALA A 1 98 ? 2.924 8.246 -4.201 1.00 53.12 98 ALA A N 1
ATOM 730 C CA . ALA A 1 98 ? 2.173 8.989 -5.213 1.00 53.12 98 ALA A CA 1
ATOM 731 C C . ALA A 1 98 ? 2.576 10.471 -5.311 1.00 53.12 98 ALA A C 1
ATOM 733 O O . ALA A 1 98 ? 2.754 11.192 -4.322 1.00 53.12 98 ALA A O 1
ATOM 734 N N . GLY A 1 99 ? 2.700 10.953 -6.552 1.00 41.03 99 GLY A N 1
ATOM 735 C CA . GLY A 1 99 ? 2.833 12.382 -6.849 1.00 41.03 99 GLY A CA 1
ATOM 736 C C . GLY A 1 99 ? 1.563 13.155 -6.460 1.00 41.03 99 GLY A C 1
ATOM 737 O O . GLY A 1 99 ? 0.473 12.591 -6.526 1.00 41.03 99 GLY A O 1
ATOM 738 N N . PRO A 1 100 ? 1.672 14.437 -6.055 1.00 47.03 100 PRO A N 1
ATOM 739 C CA . PRO A 1 100 ? 2.777 15.357 -6.345 1.00 47.03 100 PRO A CA 1
ATOM 740 C C . PRO A 1 100 ? 3.848 15.478 -5.246 1.00 47.03 100 PRO A C 1
ATOM 742 O O . PRO A 1 100 ? 4.834 16.186 -5.444 1.00 47.03 100 PRO A O 1
ATOM 745 N N . VAL A 1 101 ? 3.683 14.828 -4.088 1.00 52.78 101 VAL A N 1
ATOM 746 C CA . VAL A 1 101 ? 4.584 15.048 -2.941 1.00 52.78 101 VAL A CA 1
ATOM 747 C C . VAL A 1 101 ? 5.794 14.112 -2.969 1.00 52.78 101 VAL A C 1
ATOM 749 O O . VAL A 1 101 ? 6.895 14.592 -2.693 1.00 52.78 101 VAL A O 1
ATOM 752 N N . ARG A 1 102 ? 5.615 12.830 -3.350 1.00 56.41 102 ARG A N 1
ATOM 753 C CA . ARG A 1 102 ? 6.684 11.809 -3.406 1.00 56.41 102 ARG A CA 1
ATOM 754 C C . ARG A 1 102 ? 7.591 11.892 -2.172 1.00 56.41 102 ARG A C 1
ATOM 756 O O . ARG A 1 102 ? 8.786 12.171 -2.296 1.00 56.41 102 ARG A O 1
ATOM 763 N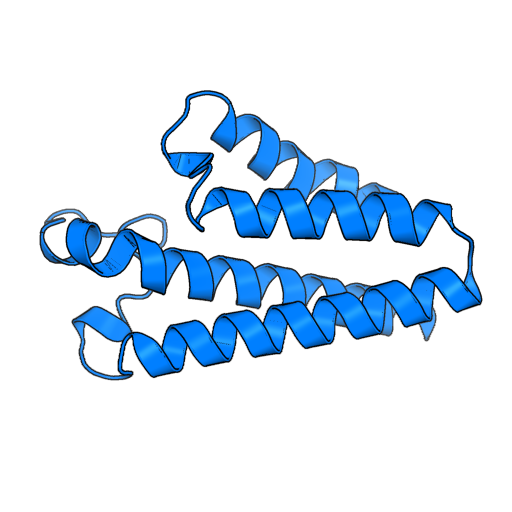 N . LEU A 1 103 ? 7.021 11.719 -0.974 1.00 54.03 103 LEU A N 1
ATOM 764 C CA . LEU A 1 103 ? 7.798 11.825 0.270 1.00 54.03 103 LEU A CA 1
ATOM 765 C C . LEU A 1 103 ? 8.972 10.835 0.290 1.00 54.03 103 LEU A C 1
ATOM 767 O O . LEU A 1 103 ? 9.991 11.174 0.871 1.00 54.03 103 LEU A O 1
ATOM 771 N N . ALA A 1 104 ? 8.899 9.698 -0.413 1.00 53.62 104 ALA A N 1
ATOM 772 C CA . ALA A 1 104 ? 10.028 8.776 -0.582 1.00 53.62 104 ALA A CA 1
ATOM 773 C C . ALA A 1 104 ? 11.288 9.433 -1.189 1.00 53.62 104 ALA A C 1
ATOM 775 O O . ALA A 1 104 ? 12.405 9.024 -0.896 1.00 53.62 104 ALA A O 1
ATOM 776 N N . ARG A 1 105 ? 11.128 10.489 -2.003 1.00 49.97 105 ARG A N 1
ATOM 777 C CA . ARG A 1 105 ? 12.235 11.229 -2.644 1.00 49.97 105 ARG A CA 1
ATOM 778 C C . ARG A 1 105 ? 12.627 12.507 -1.898 1.00 49.97 105 ARG A C 1
ATOM 780 O O . ARG A 1 105 ? 13.482 13.256 -2.367 1.00 49.97 105 ARG A O 1
ATOM 787 N N . ARG A 1 106 ? 11.994 12.795 -0.759 1.00 48.31 106 ARG A N 1
ATOM 788 C CA . ARG A 1 106 ? 12.310 13.937 0.106 1.00 48.31 106 ARG A CA 1
ATOM 789 C C . ARG A 1 106 ? 12.791 13.375 1.444 1.00 48.31 106 ARG A C 1
ATOM 791 O O . ARG A 1 106 ? 12.090 12.580 2.047 1.00 48.31 106 ARG A O 1
ATOM 798 N N . GLY A 1 107 ? 13.945 13.828 1.941 1.00 47.38 107 GLY A N 1
ATOM 799 C CA . GLY A 1 107 ? 14.584 13.336 3.178 1.00 47.38 107 GLY A CA 1
ATOM 800 C C . GLY A 1 107 ? 13.688 12.968 4.387 1.00 47.38 107 GLY A C 1
ATOM 801 O O . GLY A 1 107 ? 14.036 12.021 5.081 1.00 47.38 107 GLY A O 1
ATOM 802 N N . PRO A 1 108 ? 12.533 13.616 4.669 1.00 49.25 108 PRO A N 1
ATOM 803 C CA . PRO A 1 108 ? 11.636 13.180 5.752 1.00 49.25 108 PRO A CA 1
ATOM 804 C C . PRO A 1 108 ? 10.800 11.907 5.487 1.00 49.25 108 PRO A C 1
ATOM 806 O O 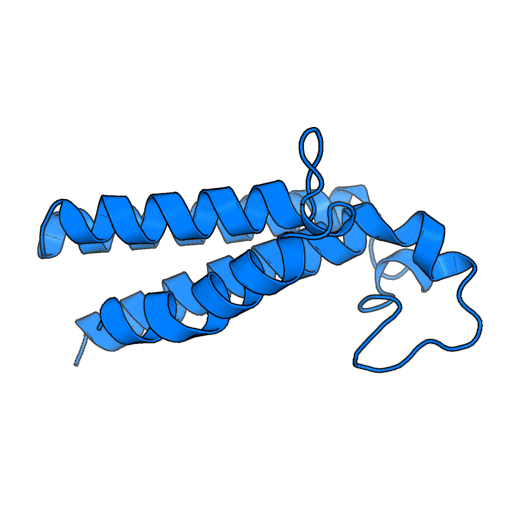. PRO A 1 108 ? 10.093 11.470 6.395 1.00 49.25 108 PRO A O 1
ATOM 809 N N . GLY A 1 109 ? 10.830 11.304 4.293 1.00 46.34 109 GLY A N 1
ATOM 810 C CA . GLY A 1 109 ? 9.997 10.143 3.944 1.00 46.34 109 GLY A CA 1
ATOM 811 C C . GLY A 1 109 ? 10.177 8.930 4.862 1.00 46.34 109 GLY A C 1
ATOM 812 O O . GLY A 1 109 ? 9.192 8.295 5.234 1.00 46.34 109 GLY A O 1
ATOM 813 N N . GLU A 1 110 ? 11.409 8.646 5.289 1.00 52.06 110 GLU A N 1
ATOM 814 C CA . GLU A 1 110 ? 11.718 7.529 6.197 1.00 52.06 110 GLU A CA 1
ATOM 815 C C . GLU A 1 110 ? 11.096 7.709 7.591 1.00 52.06 110 GLU A C 1
ATOM 817 O O . GLU A 1 110 ? 10.639 6.742 8.198 1.00 52.06 110 GLU A O 1
ATOM 822 N N . ILE A 1 111 ? 10.989 8.952 8.076 1.00 54.81 111 ILE A N 1
ATOM 823 C CA . ILE A 1 111 ? 10.337 9.264 9.357 1.00 54.81 111 ILE A CA 1
ATOM 824 C C . ILE A 1 111 ? 8.833 8.997 9.256 1.00 54.81 111 ILE A C 1
ATOM 826 O O . ILE A 1 111 ? 8.244 8.415 10.165 1.00 54.81 111 ILE A O 1
ATOM 830 N N . PHE A 1 112 ? 8.205 9.370 8.139 1.00 54.41 112 PHE A N 1
ATOM 831 C CA . PHE A 1 112 ? 6.781 9.109 7.924 1.00 54.41 112 PHE A CA 1
ATOM 832 C C . PHE A 1 112 ? 6.476 7.616 7.795 1.00 54.41 112 PHE A C 1
ATOM 834 O O . PHE A 1 112 ? 5.481 7.178 8.364 1.00 54.41 112 PHE A O 1
ATOM 841 N N . VAL A 1 113 ? 7.342 6.828 7.145 1.00 55.38 113 VAL A N 1
ATOM 842 C CA . VAL A 1 113 ? 7.234 5.357 7.134 1.00 55.38 113 VAL A CA 1
ATOM 843 C C . VAL A 1 113 ? 7.393 4.787 8.538 1.00 55.38 113 VAL A C 1
ATOM 845 O O . VAL A 1 113 ? 6.566 3.987 8.956 1.00 55.38 113 VAL A O 1
ATOM 848 N N . GLY A 1 114 ? 8.393 5.229 9.305 1.00 52.16 114 GLY A N 1
ATOM 849 C CA . GLY A 1 114 ? 8.587 4.769 10.683 1.00 52.16 114 GLY A CA 1
ATOM 850 C C . GLY A 1 114 ? 7.397 5.086 11.597 1.00 52.16 114 GLY A C 1
ATOM 851 O O . GLY A 1 114 ? 7.019 4.266 12.433 1.00 52.16 114 GLY A O 1
ATOM 852 N N . ILE A 1 115 ? 6.759 6.245 11.411 1.00 59.06 115 ILE A N 1
ATOM 853 C CA . ILE A 1 115 ? 5.563 6.639 12.168 1.00 59.06 115 ILE A CA 1
ATOM 854 C C . ILE A 1 115 ? 4.334 5.833 11.714 1.00 59.06 115 ILE A C 1
ATOM 856 O O . ILE A 1 115 ? 3.587 5.344 12.566 1.00 59.06 115 ILE A O 1
ATOM 860 N N . ASN A 1 116 ? 4.143 5.655 10.400 1.00 56.56 116 ASN A N 1
ATOM 861 C CA . ASN A 1 116 ? 3.034 4.878 9.836 1.00 56.56 116 ASN A CA 1
ATOM 862 C C . ASN A 1 116 ? 3.105 3.401 10.185 1.00 56.56 116 ASN A C 1
ATOM 864 O O . ASN A 1 116 ? 2.077 2.817 10.503 1.00 56.56 116 ASN A O 1
ATOM 868 N N . SER A 1 117 ? 4.299 2.820 10.120 1.00 53.00 117 SER A N 1
ATOM 869 C CA . SER A 1 117 ? 4.540 1.393 10.329 1.00 53.00 117 SER A CA 1
ATOM 870 C C . SER A 1 117 ? 4.841 1.041 11.790 1.00 53.00 117 SER A C 1
ATOM 872 O O . SER A 1 117 ? 5.027 -0.129 12.110 1.00 53.00 117 SER A O 1
ATOM 874 N N . GLY A 1 118 ? 4.899 2.033 12.684 1.00 57.66 118 GLY A N 1
ATOM 875 C CA . GLY A 1 118 ? 5.210 1.847 14.102 1.00 57.66 118 GLY A CA 1
ATOM 876 C C . GLY A 1 118 ? 4.108 2.387 15.026 1.00 57.66 118 GLY A C 1
ATOM 877 O O . GLY A 1 118 ? 3.121 1.690 15.263 1.00 57.66 118 GLY A O 1
ATOM 878 N N . PRO A 1 119 ? 4.238 3.608 15.580 1.00 54.84 119 PRO A N 1
ATOM 879 C CA . PRO A 1 119 ? 3.301 4.172 16.555 1.00 54.84 119 PRO A CA 1
ATOM 880 C C . PRO A 1 119 ? 1.832 4.174 16.119 1.00 54.84 119 PRO A C 1
ATOM 882 O O . PRO A 1 119 ? 0.963 3.888 16.938 1.00 54.84 119 PRO A O 1
ATOM 885 N N . LEU A 1 120 ? 1.537 4.476 14.848 1.00 54.59 120 LEU A N 1
ATOM 886 C CA . LEU A 1 120 ? 0.158 4.534 14.344 1.00 54.59 120 LEU A CA 1
ATOM 887 C C . LEU A 1 120 ? -0.525 3.159 14.323 1.00 54.59 120 LEU A C 1
ATOM 889 O O . LEU A 1 120 ? -1.712 3.070 14.631 1.00 54.59 120 LEU A O 1
ATOM 893 N N . ILE A 1 121 ? 0.223 2.091 14.025 1.00 57.66 121 ILE A N 1
ATOM 894 C CA . ILE A 1 121 ? -0.284 0.709 14.078 1.00 57.66 121 ILE A CA 1
ATOM 895 C C . ILE A 1 121 ? -0.584 0.305 15.525 1.00 57.66 121 ILE A C 1
ATOM 897 O O . ILE A 1 121 ? -1.585 -0.358 15.790 1.00 57.66 121 ILE A O 1
ATOM 901 N N . VAL A 1 122 ? 0.270 0.721 16.465 1.00 56.47 122 VAL A N 1
ATOM 902 C CA . VAL A 1 122 ? 0.187 0.322 17.878 1.00 56.47 122 VAL A CA 1
ATOM 903 C C . VAL A 1 122 ? -0.877 1.114 18.648 1.00 56.47 122 VAL A C 1
ATOM 905 O O . VAL A 1 122 ? -1.554 0.552 19.504 1.00 56.47 122 VAL A O 1
ATOM 908 N N . LEU A 1 123 ? -1.065 2.400 18.344 1.00 54.06 123 LEU A N 1
ATOM 909 C CA . LEU A 1 123 ? -2.009 3.274 19.057 1.00 54.06 123 LEU A CA 1
ATOM 910 C C . LEU A 1 123 ? -3.469 3.134 18.588 1.00 54.06 123 LEU A C 1
ATOM 912 O O . LEU A 1 123 ? -4.367 3.642 19.254 1.00 54.06 123 LEU A O 1
ATOM 916 N N . GLY A 1 124 ? -3.719 2.458 17.462 1.00 49.59 124 GLY A N 1
ATOM 917 C CA . GLY A 1 124 ? -5.063 2.236 16.909 1.00 49.59 124 GLY A CA 1
ATOM 918 C C . GLY A 1 124 ? -5.829 1.019 17.460 1.00 49.59 124 GLY A C 1
ATOM 919 O O . GLY A 1 124 ? -6.934 0.750 16.980 1.00 49.59 124 GLY A O 1
ATOM 920 N N . GLY A 1 125 ? -5.248 0.269 18.408 1.00 40.50 125 GLY A N 1
ATOM 921 C CA . GLY A 1 125 ? -5.829 -0.934 19.038 1.00 40.50 125 GLY A CA 1
ATOM 922 C C . GLY A 1 125 ? -6.886 -0.662 20.108 1.00 40.50 125 GLY A C 1
ATOM 923 O O . GLY A 1 125 ? -6.688 0.254 20.931 1.00 40.50 125 GLY A O 1
#

Mean predicted aligned error: 9.47 Å

pLDDT: mean 73.27, std 14.1, range [40.5, 92.88]

Secondary structure (DSSP, 8-state):
-HHHHHHHHHHHHHHHHHHHHHHHHHHHHHTT-TT-BTTBS---TTTTTSS-HHHHHHHHHHHHHHHHHHHHHHHHHS-HHHHHHHHHHHHHHHHHHSTTT-GGGSTTHHHHHHHHTTHHHHHT-

Foldseek 3Di:
DVLVVLLVLLLVLLVLLLLLLQCLQCVVVLLPDPDDDPVDSGPCCCVVVVDPSVVSNVSSVVSLVSSLVSQVVSCVVP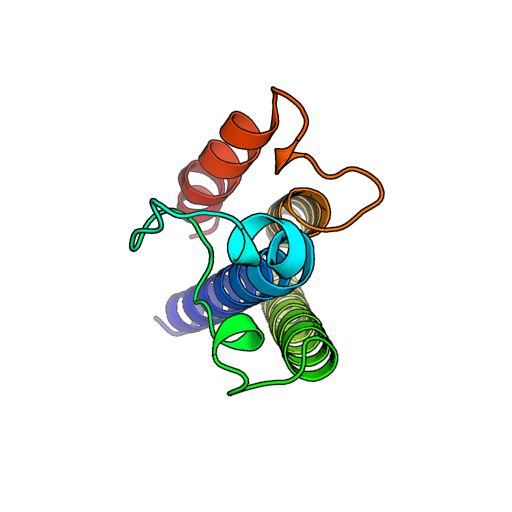HCVSVVLSVLLSVLSCLCRDDDNVLVPPVCSVVSCCCSVDVSSVVND

Radius of gyration: 15.25 Å; Cα contacts (8 Å, |Δi|>4): 133; chains: 1; bounding box: 40×26×37 Å

Sequence (125 aa):
MAAAGRTLTGLVMAQAGADLANDYHDHQDDVVNPNYSPFNGGSRVIIDGRLRAGEVLRGSHSCYGLAVLVGLYLAWLRNVLVLIFAGTGLLSGFFYSAGPVRLARRGPGEIFVGINSGPLIVLGG

Solvent-accessible surface area (backbone atoms only — not comparable to full-atom values): 6726 Å² total; per-residue (Å²): 116,76,66,59,57,48,54,51,52,22,49,52,24,41,50,52,13,39,54,29,35,35,38,51,63,42,48,78,64,31,69,72,48,89,81,57,45,102,89,41,47,60,88,40,47,54,77,73,65,77,41,54,56,73,53,38,42,53,50,13,54,51,25,37,51,50,16,49,55,41,34,53,53,49,18,74,76,72,39,69,65,50,40,52,56,47,49,53,4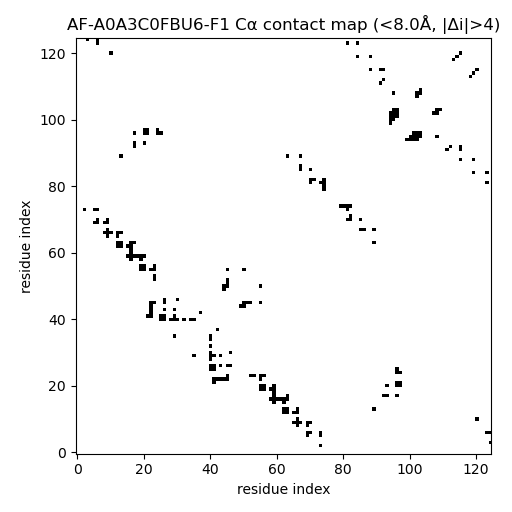4,51,51,51,46,47,34,27,45,37,78,93,66,27,27,70,82,39,92,66,25,64,59,52,48,52,41,49,76,38,59,55,61,64,70,73,113

Nearest PDB structures (foldseek):
  6n1l-assembly1_A  TM=4.399E-01  e=5.845E+00  Borreliella burgdorferi B31
  8px9-assembly1_B  TM=2.140E-01  e=9.626E+00  Escherichia coli